Protein AF-A0A959JAI6-F1 (afdb_monomer)

Radius of gyration: 22.44 Å; Cα contacts (8 Å, |Δi|>4): 44; chains: 1; bounding box: 47×29×61 Å

Nearest PDB structures (foldseek):
  7pnw-assembly1_B  TM=4.098E-01  e=3.173E+00  Mus musculus
  5aj3-assembly1_B  TM=3.651E-01  e=5.186E+00  Sus scrofa
  8any-assembly1_AB  TM=3.671E-01  e=4.507E+00  Homo sapiens
  7qi5-assembly1_AB  TM=3.679E-01  e=5.562E+00  Homo sapiens
  6z1p-assembly1_Aq  TM=3.031E-01  e=5.562E+00  Tetrahymena thermophila SB210

Sequence (85 aa):
KLLVIPMKGQYEQGINAMSLKQMGIPVVSKLDPDNLPVIKDWAQKDQRLSVNYPDQSNLIIHRILEYHYSQQMASRLAHLEELAS

Foldseek 3Di:
DDEEAADPPDPVSVVVLVVVVVLVHHYDPDPDPVCVVVVVVVVPDPDDRDDDDDDCPVVVVVVVVVVVVVVVVVVVVVVVVVVVD

Secondary structure (DSSP, 8-state):
---B-PPTT-HHHHHHHHHHHHTT--B-SSSSGGGHHHHHHHHHS-----------HHHHHHHHHHHHHHHHHHHHHHHHHHHT-

Structure (mmCIF, N/CA/C/O backbone):
data_AF-A0A959JAI6-F1
#
_entry.id   AF-A0A959JAI6-F1
#
loop_
_atom_site.group_PDB
_atom_site.id
_atom_site.type_symbol
_atom_site.label_atom_id
_atom_site.label_alt_id
_atom_site.label_comp_id
_atom_site.label_asym_id
_atom_site.label_entity_id
_atom_site.label_seq_id
_atom_site.pdbx_PDB_ins_code
_atom_site.Cartn_x
_atom_site.Cartn_y
_atom_site.Cartn_z
_atom_site.occupancy
_atom_site.B_iso_or_equiv
_atom_site.auth_seq_id
_atom_site.auth_comp_id
_atom_site.auth_asym_id
_atom_site.auth_atom_id
_atom_site.pdbx_PDB_model_num
ATOM 1 N N . LYS A 1 1 ? -11.704 -9.005 5.610 1.00 85.94 1 LYS A N 1
ATOM 2 C CA . LYS A 1 1 ? -11.497 -7.587 5.991 1.00 85.94 1 LYS A CA 1
ATOM 3 C C . LYS A 1 1 ? -9.999 -7.328 6.093 1.00 85.94 1 LYS A C 1
ATOM 5 O O . LYS A 1 1 ? -9.290 -8.244 6.489 1.00 85.94 1 LYS A O 1
ATOM 10 N N . LEU A 1 2 ? -9.528 -6.134 5.740 1.00 91.31 2 LEU A N 1
ATOM 11 C CA . LEU A 1 2 ? -8.112 -5.752 5.817 1.00 91.31 2 LEU A CA 1
ATOM 12 C C . LEU A 1 2 ? -8.001 -4.381 6.490 1.00 91.31 2 LEU A C 1
ATOM 14 O O . LEU A 1 2 ? -8.828 -3.517 6.215 1.00 91.31 2 LEU A O 1
ATOM 18 N N . LEU A 1 3 ? -7.036 -4.220 7.390 1.00 93.81 3 LEU A N 1
ATOM 19 C CA . LEU A 1 3 ? -6.630 -2.958 8.010 1.00 93.81 3 LEU A CA 1
ATOM 20 C C . LEU A 1 3 ? -5.103 -2.951 8.032 1.00 93.81 3 LEU A C 1
ATOM 22 O O . LEU A 1 3 ? -4.493 -3.992 8.272 1.00 93.81 3 LEU A O 1
ATOM 26 N N . VAL A 1 4 ? -4.491 -1.805 7.748 1.00 95.69 4 VAL A N 1
ATOM 27 C CA . VAL A 1 4 ? -3.039 -1.704 7.542 1.00 95.69 4 VAL A CA 1
ATOM 28 C C . VAL A 1 4 ? -2.408 -0.800 8.592 1.00 95.69 4 VAL A C 1
ATOM 30 O O . VAL A 1 4 ? -2.934 0.270 8.900 1.00 95.69 4 VAL A O 1
ATOM 33 N N . ILE A 1 5 ? -1.248 -1.217 9.099 1.00 96.19 5 ILE A N 1
ATOM 34 C CA . ILE A 1 5 ? -0.376 -0.415 9.963 1.00 96.19 5 ILE A CA 1
ATOM 35 C C . ILE A 1 5 ? 1.037 -0.479 9.373 1.00 96.19 5 ILE A C 1
ATOM 37 O O . ILE A 1 5 ? 1.667 -1.534 9.462 1.00 96.19 5 ILE A O 1
ATOM 41 N N . PRO A 1 6 ? 1.537 0.586 8.721 1.00 95.56 6 PRO A N 1
ATOM 42 C CA . PRO A 1 6 ? 2.861 0.567 8.109 1.00 95.56 6 PRO A CA 1
ATOM 43 C C . PRO A 1 6 ? 3.965 0.615 9.172 1.00 95.56 6 PRO A C 1
ATOM 45 O O . PRO A 1 6 ? 3.869 1.350 10.159 1.00 95.56 6 PRO A O 1
ATOM 4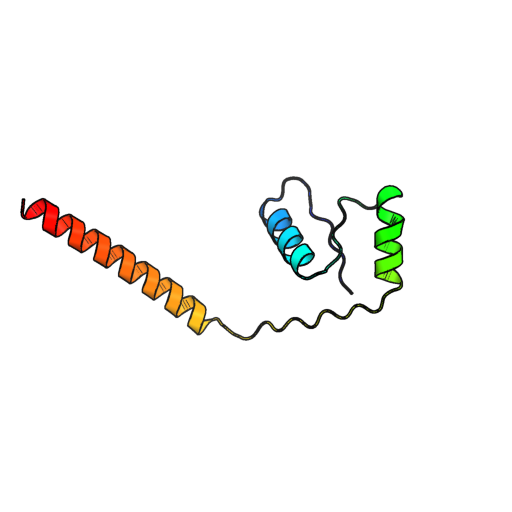8 N N . MET A 1 7 ? 5.052 -0.125 8.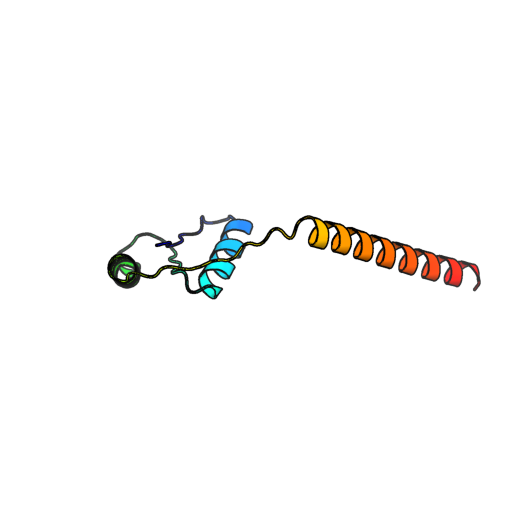954 1.00 94.56 7 MET A N 1
ATOM 49 C CA . MET A 1 7 ? 6.238 -0.039 9.806 1.00 94.56 7 MET A CA 1
ATOM 50 C C . MET A 1 7 ? 6.984 1.279 9.563 1.00 94.56 7 MET A C 1
ATOM 52 O O . MET A 1 7 ? 7.162 1.725 8.428 1.00 94.56 7 MET A O 1
ATOM 56 N N . LYS A 1 8 ? 7.471 1.902 10.641 1.00 91.88 8 LYS A N 1
ATOM 57 C CA . LYS A 1 8 ? 8.287 3.120 10.541 1.00 91.88 8 LYS A CA 1
ATOM 58 C C . LYS A 1 8 ? 9.605 2.833 9.819 1.00 91.88 8 LYS A C 1
ATOM 60 O O . LYS A 1 8 ? 10.237 1.810 10.062 1.00 91.88 8 LYS A O 1
ATOM 65 N N . GLY A 1 9 ? 10.027 3.765 8.966 1.00 93.50 9 GLY A N 1
ATOM 66 C CA . GLY A 1 9 ? 11.299 3.681 8.239 1.00 93.50 9 GLY A CA 1
ATOM 67 C C . GLY A 1 9 ? 11.296 2.738 7.032 1.00 93.50 9 GLY A C 1
ATOM 68 O O . GLY A 1 9 ? 12.338 2.565 6.414 1.00 93.50 9 GLY A O 1
ATOM 69 N N . GLN A 1 10 ? 10.151 2.149 6.673 1.00 96.19 10 GLN A N 1
ATOM 70 C CA . GLN A 1 10 ? 10.028 1.249 5.525 1.00 96.19 10 GLN A CA 1
ATOM 71 C C . GLN A 1 10 ? 9.336 1.963 4.361 1.00 96.19 10 GLN A C 1
ATOM 73 O O . GLN A 1 10 ? 8.112 2.100 4.347 1.00 96.19 10 GLN A O 1
ATOM 78 N N . TYR A 1 11 ? 10.125 2.418 3.385 1.00 95.56 11 TYR A N 1
ATOM 79 C CA . TYR A 1 11 ? 9.629 3.186 2.237 1.00 95.56 11 TYR A CA 1
ATOM 80 C C . TYR A 1 11 ? 8.567 2.419 1.435 1.00 95.56 11 TYR A C 1
ATOM 82 O O . TYR A 1 11 ? 7.446 2.904 1.279 1.00 95.56 11 TYR A O 1
ATOM 90 N N . GLU A 1 12 ? 8.873 1.181 1.037 1.00 96.81 12 GLU A N 1
ATOM 91 C CA . GLU A 1 12 ? 7.957 0.322 0.270 1.00 96.81 12 GLU A CA 1
ATOM 92 C C . GLU A 1 12 ? 6.649 0.034 1.015 1.00 96.81 12 GLU A C 1
ATOM 94 O O . GLU A 1 12 ? 5.565 0.048 0.433 1.00 96.81 12 GLU A O 1
ATOM 99 N N . GLN A 1 13 ? 6.707 -0.166 2.336 1.00 95.81 13 GLN A N 1
ATOM 100 C CA . GLN A 1 13 ? 5.483 -0.340 3.120 1.00 95.81 13 GLN A CA 1
ATOM 101 C C . GLN A 1 13 ? 4.641 0.934 3.170 1.00 95.81 13 GLN A C 1
ATOM 103 O O . GLN A 1 13 ? 3.414 0.846 3.171 1.00 95.81 13 GLN A O 1
ATOM 108 N N . GLY A 1 14 ? 5.280 2.107 3.188 1.00 96.31 14 GLY A N 1
ATOM 109 C CA . GLY A 1 14 ? 4.595 3.392 3.076 1.00 96.31 14 GLY A CA 1
ATOM 110 C C . GLY A 1 14 ? 3.851 3.531 1.747 1.00 96.31 14 GLY A C 1
ATOM 111 O O . GLY A 1 14 ? 2.678 3.908 1.745 1.00 96.31 14 GLY A O 1
ATOM 112 N N . ILE A 1 15 ? 4.494 3.153 0.637 1.00 96.62 15 ILE A N 1
ATOM 113 C CA . ILE A 1 15 ? 3.872 3.140 -0.697 1.00 96.62 15 ILE A CA 1
ATOM 114 C C . ILE A 1 15 ? 2.681 2.181 -0.723 1.00 96.62 15 ILE A C 1
ATOM 116 O O . ILE A 1 15 ? 1.575 2.576 -1.098 1.00 96.62 15 ILE A O 1
ATOM 120 N N . ASN A 1 16 ? 2.878 0.942 -0.270 1.00 95.62 16 ASN A N 1
ATOM 121 C CA . ASN A 1 16 ? 1.814 -0.058 -0.236 1.00 95.62 16 ASN A CA 1
ATOM 122 C C . ASN A 1 16 ? 0.629 0.418 0.607 1.00 95.62 16 ASN A C 1
ATOM 124 O O . ASN A 1 16 ? -0.515 0.338 0.168 1.00 95.62 16 ASN A O 1
ATOM 128 N N . ALA A 1 17 ? 0.883 0.976 1.792 1.00 96.44 17 ALA A N 1
ATOM 129 C CA . ALA A 1 17 ? -0.166 1.511 2.648 1.00 96.44 17 ALA A CA 1
ATOM 130 C C . ALA A 1 17 ? -0.928 2.667 1.978 1.00 96.44 17 ALA A C 1
ATOM 132 O O . ALA A 1 17 ? -2.154 2.714 2.058 1.00 96.44 17 ALA A O 1
ATOM 133 N N . MET A 1 18 ? -0.240 3.572 1.278 1.00 95.88 18 MET A N 1
ATOM 134 C CA . MET A 1 18 ? -0.892 4.656 0.538 1.00 95.88 18 MET A CA 1
ATOM 135 C C . MET A 1 18 ? -1.785 4.124 -0.592 1.00 95.88 18 MET A C 1
ATOM 137 O O . MET A 1 18 ? -2.923 4.576 -0.721 1.00 95.88 18 MET A O 1
ATOM 141 N N . SER A 1 19 ? -1.311 3.1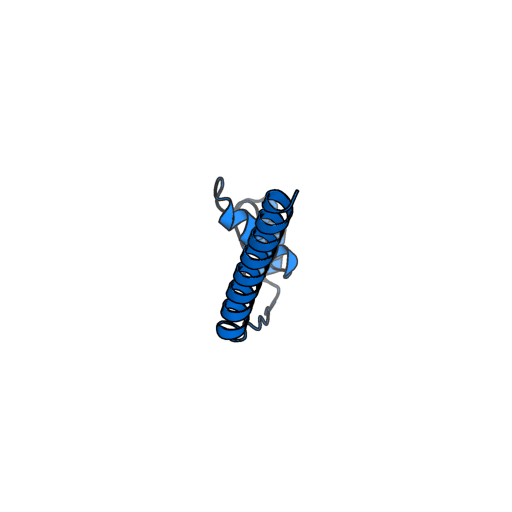37 -1.354 1.00 94.62 19 SER A N 1
ATOM 142 C CA . SER A 1 19 ? -2.094 2.483 -2.410 1.00 94.62 19 SER A CA 1
ATOM 143 C C . SER A 1 19 ? -3.341 1.792 -1.841 1.00 94.62 19 SER A C 1
ATOM 145 O O . SER A 1 19 ? -4.463 2.034 -2.287 1.00 94.62 19 SER A O 1
ATOM 147 N N . LEU A 1 20 ? -3.190 1.030 -0.753 1.00 9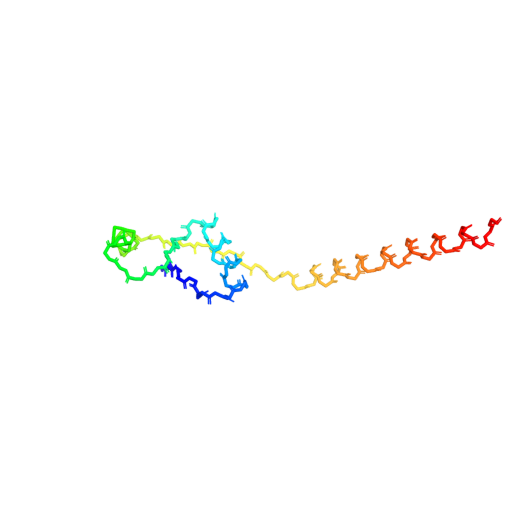3.50 20 LEU A N 1
ATOM 148 C CA . LEU A 1 20 ? -4.313 0.373 -0.075 1.00 93.50 20 LEU A CA 1
ATOM 149 C C . LEU A 1 20 ? -5.316 1.398 0.486 1.00 93.50 20 LEU A C 1
ATOM 151 O O . LEU A 1 20 ? -6.527 1.201 0.372 1.00 93.50 20 LEU A O 1
ATOM 155 N N . LYS A 1 21 ? -4.839 2.535 1.011 1.00 94.25 21 LYS A N 1
ATOM 156 C CA . LYS A 1 21 ? -5.702 3.647 1.438 1.00 94.25 21 LYS A CA 1
ATOM 157 C C . LYS A 1 21 ? -6.538 4.201 0.282 1.00 94.25 21 LYS A C 1
ATOM 159 O O . LYS A 1 21 ? -7.724 4.461 0.469 1.00 94.25 21 LYS A O 1
ATOM 164 N N . GLN A 1 22 ? -5.951 4.349 -0.909 1.00 93.56 22 GLN A N 1
ATOM 165 C CA . GLN A 1 22 ? -6.673 4.769 -2.119 1.00 93.56 22 GLN A CA 1
ATOM 166 C C . GLN A 1 22 ? -7.721 3.735 -2.563 1.00 93.56 22 GLN A C 1
ATOM 168 O O . GLN A 1 22 ? -8.763 4.113 -3.088 1.00 93.56 22 GLN A O 1
ATOM 173 N N . MET A 1 23 ? -7.497 2.448 -2.280 1.00 90.69 23 MET A N 1
ATOM 174 C CA . MET A 1 23 ? -8.463 1.359 -2.504 1.00 90.69 23 MET A CA 1
ATOM 175 C C . MET A 1 23 ? -9.573 1.290 -1.434 1.00 90.69 23 MET A C 1
ATOM 177 O O . MET A 1 23 ? -10.381 0.361 -1.439 1.00 90.69 23 MET A O 1
ATOM 181 N N . GLY A 1 24 ? -9.624 2.248 -0.501 1.00 90.50 24 GLY A N 1
ATOM 182 C CA . GLY A 1 24 ? -10.636 2.312 0.556 1.00 90.50 24 GLY A CA 1
ATOM 183 C C . GLY A 1 24 ? -10.365 1.389 1.746 1.00 90.50 24 GLY A C 1
ATOM 184 O O . GLY A 1 24 ? -11.274 1.136 2.539 1.00 90.50 24 GLY A O 1
ATOM 185 N N . ILE A 1 25 ? -9.141 0.871 1.879 1.00 92.38 25 ILE A N 1
ATOM 186 C CA . ILE A 1 25 ? -8.721 0.085 3.042 1.00 92.38 25 ILE A CA 1
ATOM 187 C C . ILE A 1 25 ? -8.298 1.047 4.163 1.00 92.38 25 ILE A C 1
ATOM 189 O O . ILE A 1 25 ? -7.511 1.965 3.915 1.00 92.38 25 ILE A O 1
ATOM 193 N N . PRO A 1 26 ? -8.768 0.857 5.408 1.00 94.31 26 PRO A N 1
ATOM 194 C CA . PRO A 1 26 ? -8.343 1.687 6.526 1.00 94.31 26 PRO A CA 1
ATOM 195 C C . PRO A 1 26 ? -6.859 1.472 6.845 1.00 94.31 26 PRO A C 1
ATOM 197 O O . PRO A 1 26 ? -6.392 0.342 7.009 1.00 94.31 26 PRO A O 1
ATOM 200 N N . VAL A 1 27 ? -6.133 2.582 6.977 1.00 96.44 27 VAL A N 1
ATOM 201 C CA . VAL A 1 27 ? -4.719 2.619 7.362 1.00 96.44 27 VAL A CA 1
ATOM 202 C C . VAL A 1 27 ? -4.578 3.479 8.608 1.00 96.44 27 VAL A C 1
ATOM 204 O O . VAL A 1 27 ? -4.966 4.648 8.589 1.00 96.44 27 VAL A O 1
ATOM 207 N N . VAL A 1 28 ? -4.011 2.914 9.672 1.00 96.94 28 VAL A N 1
ATOM 208 C CA . VAL A 1 28 ? -3.760 3.610 10.943 1.00 96.94 28 VAL A CA 1
ATOM 209 C C . VAL A 1 28 ? -2.269 3.611 11.255 1.00 96.94 28 VAL A C 1
ATOM 211 O O . VAL A 1 28 ? -1.522 2.750 10.801 1.00 96.94 28 VAL A O 1
ATOM 214 N N . SER A 1 29 ? -1.808 4.601 12.013 1.00 93.62 29 SER A N 1
ATOM 215 C CA . SER A 1 29 ? -0.377 4.779 12.293 1.00 93.62 29 SER A CA 1
ATOM 216 C C . SER A 1 2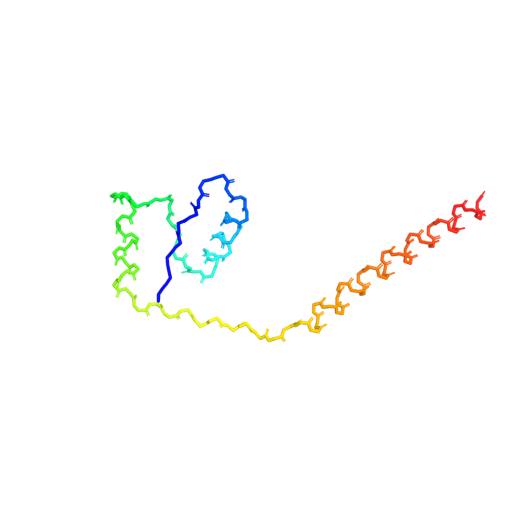9 ? 0.149 3.867 13.406 1.00 93.62 29 SER A C 1
ATOM 218 O O . SER A 1 29 ? 1.351 3.607 13.465 1.00 93.62 29 SER A O 1
ATOM 220 N N . LYS A 1 30 ? -0.730 3.411 14.306 1.00 94.75 30 LYS A N 1
ATOM 221 C CA . LYS A 1 30 ? -0.437 2.541 15.455 1.00 94.75 30 LYS A CA 1
ATOM 222 C C . LYS A 1 30 ? -1.741 2.003 16.056 1.00 94.75 30 LYS A C 1
ATOM 224 O O . LYS A 1 30 ? -2.827 2.463 15.718 1.00 94.75 30 LYS A O 1
ATOM 229 N N . LEU A 1 31 ? -1.620 1.028 16.954 1.00 94.25 31 LEU A N 1
ATOM 230 C CA . LEU A 1 31 ? -2.722 0.557 17.793 1.00 94.25 31 LEU A CA 1
ATOM 231 C C . LEU A 1 31 ? -2.763 1.386 19.077 1.00 94.25 31 LEU A C 1
ATOM 233 O O . LEU A 1 31 ? -1.933 1.196 19.964 1.00 94.25 31 LEU A O 1
ATOM 237 N N . ASP A 1 32 ? -3.699 2.324 19.162 1.00 95.62 32 ASP A N 1
ATOM 238 C CA . ASP A 1 32 ? -3.861 3.214 20.309 1.00 95.62 32 ASP A CA 1
ATOM 239 C C . ASP A 1 32 ? -5.318 3.704 20.453 1.00 95.62 32 ASP A C 1
ATOM 241 O O . ASP A 1 32 ? -6.152 3.442 19.576 1.00 95.62 32 ASP A O 1
ATOM 245 N N . PRO A 1 33 ? -5.654 4.396 21.560 1.00 97.06 33 PRO A N 1
ATOM 246 C CA . PRO A 1 33 ? -6.997 4.926 21.769 1.00 97.06 33 PRO A CA 1
ATOM 247 C C . PRO A 1 33 ? -7.461 5.916 20.697 1.00 97.06 33 PRO A C 1
ATOM 249 O O . PRO A 1 33 ? -8.646 5.925 20.369 1.00 97.06 33 PRO A O 1
ATOM 252 N N . ASP A 1 34 ? -6.545 6.689 20.112 1.00 97.00 34 ASP A N 1
ATOM 253 C CA . ASP A 1 34 ? -6.862 7.670 19.069 1.00 97.00 34 ASP A CA 1
ATOM 254 C C . ASP A 1 34 ? -7.404 6.986 17.801 1.00 97.00 34 ASP A C 1
ATOM 256 O O . ASP A 1 34 ? -8.318 7.493 17.151 1.00 97.00 34 ASP A O 1
ATOM 260 N N . ASN A 1 35 ? -6.892 5.794 17.473 1.00 96.88 35 ASN A N 1
ATOM 261 C CA . ASN A 1 35 ? -7.329 5.004 16.321 1.00 96.88 35 ASN A CA 1
ATOM 262 C C . ASN A 1 35 ? -8.479 4.023 16.630 1.00 96.88 35 ASN A C 1
ATOM 264 O O . ASN A 1 35 ? -9.012 3.400 15.705 1.00 96.88 35 ASN A O 1
ATOM 268 N N . LEU A 1 36 ? -8.915 3.888 17.894 1.00 96.25 36 LEU A N 1
ATOM 269 C CA . LEU A 1 36 ? -10.015 2.986 18.276 1.00 96.25 36 LEU A CA 1
ATOM 270 C C . LEU A 1 36 ? -11.304 3.180 17.460 1.00 96.25 36 LEU A C 1
ATOM 272 O O . LEU A 1 36 ? -11.912 2.163 17.120 1.00 96.25 36 LEU A O 1
ATOM 276 N N . PRO A 1 37 ? -11.753 4.409 17.129 1.00 96.19 37 PRO A N 1
ATOM 277 C CA . PRO A 1 37 ? -12.959 4.594 16.324 1.00 96.19 37 PRO A CA 1
ATOM 278 C C . PRO A 1 37 ? -12.861 3.920 14.950 1.00 96.19 37 PRO A C 1
ATOM 280 O O . PRO A 1 37 ? -13.783 3.216 14.547 1.00 96.19 37 PRO A O 1
ATOM 283 N N . VAL A 1 38 ? -11.716 4.058 14.271 1.00 95.38 38 VAL A N 1
ATOM 284 C CA . VAL A 1 38 ? -11.463 3.454 12.951 1.00 95.38 38 VAL A CA 1
ATOM 285 C C . VAL A 1 38 ? -11.408 1.930 13.051 1.00 95.38 38 VAL A C 1
ATOM 287 O O . VAL A 1 38 ? -11.990 1.230 12.226 1.00 95.38 38 VAL A O 1
ATOM 290 N N . ILE A 1 39 ? -10.746 1.404 14.086 1.00 95.38 39 ILE A N 1
ATOM 291 C CA . ILE A 1 39 ? -10.627 -0.044 14.308 1.00 95.38 39 ILE A CA 1
ATOM 292 C C . ILE A 1 39 ? -11.998 -0.661 14.620 1.00 95.38 39 ILE A C 1
ATOM 294 O O . ILE A 1 39 ? -12.325 -1.723 14.089 1.00 95.38 39 ILE A O 1
ATOM 298 N N . LYS A 1 40 ? -12.821 -0.000 15.447 1.00 95.25 40 LYS A N 1
ATOM 299 C CA . LYS A 1 40 ? -14.189 -0.450 15.750 1.00 95.25 40 LYS A CA 1
ATOM 300 C C . LYS A 1 40 ? -15.064 -0.458 14.502 1.00 95.25 40 LYS A C 1
ATOM 302 O O . LYS A 1 40 ? -15.733 -1.456 14.248 1.00 95.25 40 LYS A O 1
ATOM 307 N N . ASP A 1 41 ? -15.024 0.616 13.719 1.00 94.19 41 ASP A N 1
ATOM 308 C CA . ASP A 1 41 ? -15.780 0.733 12.472 1.00 94.19 41 ASP A CA 1
ATOM 309 C C . ASP A 1 41 ? -15.397 -0.374 11.475 1.00 94.19 41 ASP A C 1
ATOM 311 O O . ASP A 1 41 ? -16.260 -1.085 10.959 1.00 94.19 41 ASP A O 1
ATOM 315 N N . TRP A 1 42 ? -14.094 -0.605 11.294 1.00 94.00 42 TRP A N 1
ATOM 316 C CA . TRP A 1 42 ? -13.565 -1.704 10.486 1.00 94.00 42 TRP A CA 1
ATOM 317 C C . TRP A 1 42 ? -14.016 -3.085 10.987 1.00 94.00 42 TRP A C 1
ATOM 319 O O . TRP A 1 42 ? -14.410 -3.944 10.195 1.00 94.00 42 TRP A O 1
ATOM 329 N N . ALA A 1 43 ? -13.988 -3.310 12.303 1.00 93.25 43 ALA A N 1
ATOM 330 C CA . ALA A 1 43 ? -14.398 -4.578 12.897 1.00 93.25 43 ALA A CA 1
ATOM 331 C C . ALA A 1 43 ? -15.899 -4.847 12.694 1.00 93.25 43 ALA A C 1
ATOM 333 O O . ALA A 1 43 ? -16.282 -5.988 12.426 1.00 93.25 43 ALA A O 1
ATOM 334 N N . GLN A 1 44 ? -16.737 -3.808 12.763 1.00 94.06 44 GLN A N 1
ATOM 335 C CA . GLN A 1 44 ? -18.194 -3.908 12.642 1.00 94.06 44 GLN A CA 1
ATOM 336 C C . GLN A 1 44 ? -18.671 -4.008 11.187 1.00 94.06 44 GLN A C 1
ATOM 338 O O . GLN A 1 44 ? -19.530 -4.834 10.883 1.00 94.06 44 GLN A O 1
ATOM 343 N N . LYS A 1 45 ? -18.097 -3.235 10.260 1.00 88.94 45 LYS A N 1
ATOM 344 C CA . LYS A 1 45 ? -18.520 -3.228 8.849 1.00 88.94 45 LYS A CA 1
ATOM 345 C C . LYS A 1 45 ? -18.070 -4.484 8.114 1.00 88.94 45 LYS A C 1
ATOM 347 O O . LYS A 1 45 ? -16.891 -4.831 8.156 1.00 88.94 45 LYS A O 1
ATOM 352 N N . ASP A 1 46 ? -18.966 -5.161 7.394 1.00 81.44 46 ASP A N 1
ATOM 353 C CA . ASP A 1 46 ? -18.578 -6.247 6.479 1.00 81.44 46 ASP A CA 1
ATOM 354 C C . ASP A 1 46 ? -18.098 -5.690 5.132 1.00 81.44 46 ASP A C 1
ATOM 356 O O . ASP A 1 46 ? -18.757 -5.806 4.103 1.00 81.44 46 ASP A O 1
ATOM 360 N N . GLN A 1 47 ? -16.945 -5.016 5.144 1.00 77.19 47 GLN A N 1
ATOM 361 C CA . GLN A 1 47 ? -16.319 -4.543 3.914 1.00 77.19 47 GLN A CA 1
ATOM 362 C C . GLN A 1 47 ? -15.560 -5.698 3.246 1.00 77.19 47 GLN A C 1
ATOM 364 O O . GLN A 1 47 ? -14.498 -6.133 3.711 1.00 77.19 47 GLN A O 1
ATOM 369 N N . ARG A 1 48 ? -16.103 -6.180 2.124 1.00 77.69 48 ARG A N 1
ATOM 370 C CA . ARG A 1 48 ? -15.428 -7.111 1.215 1.00 77.69 48 ARG A CA 1
ATOM 371 C C . ARG A 1 48 ? -14.851 -6.330 0.045 1.00 77.69 48 ARG A C 1
ATOM 373 O O . ARG A 1 48 ? -15.583 -5.876 -0.828 1.00 77.69 48 ARG A O 1
ATOM 380 N N . LEU A 1 49 ? -13.534 -6.171 0.039 1.00 81.38 49 LEU A N 1
ATOM 381 C CA . LEU A 1 49 ? -12.840 -5.621 -1.113 1.00 81.38 49 LEU A CA 1
ATOM 382 C C . LEU A 1 49 ? -12.672 -6.732 -2.154 1.00 81.38 49 LEU A C 1
ATOM 384 O O . LEU A 1 49 ? -11.903 -7.668 -1.943 1.00 81.38 49 LEU A O 1
ATOM 388 N N . SER A 1 50 ? -13.412 -6.638 -3.256 1.00 82.62 50 SER A N 1
ATOM 389 C CA . SER A 1 50 ? -13.202 -7.502 -4.416 1.00 82.62 50 SER A CA 1
ATOM 390 C C . SER A 1 50 ? -12.070 -6.918 -5.247 1.00 82.62 50 SER A C 1
ATOM 392 O O . SER A 1 50 ? -12.276 -5.943 -5.968 1.00 82.62 50 SER A O 1
ATOM 394 N N . VAL A 1 51 ? -10.873 -7.491 -5.130 1.00 83.69 51 VAL A N 1
ATOM 395 C CA . VAL A 1 51 ? -9.736 -7.094 -5.962 1.00 83.69 51 VAL A CA 1
ATOM 396 C C . VAL A 1 51 ? -9.556 -8.108 -7.078 1.00 83.69 51 VAL A C 1
ATOM 398 O O . VAL A 1 51 ? -9.414 -9.301 -6.819 1.00 83.69 51 VAL A O 1
ATOM 401 N N . ASN A 1 52 ? -9.565 -7.628 -8.317 1.00 87.88 52 ASN A N 1
ATOM 402 C CA . ASN A 1 52 ? -9.237 -8.435 -9.480 1.00 87.88 52 ASN A CA 1
ATOM 403 C C . ASN A 1 52 ? -7.770 -8.190 -9.846 1.00 87.88 52 ASN A C 1
ATOM 405 O O . ASN A 1 52 ? -7.438 -7.118 -10.348 1.00 87.88 52 ASN A O 1
ATOM 409 N N . TYR A 1 53 ? -6.914 -9.176 -9.587 1.00 88.38 53 TYR A N 1
ATOM 410 C CA . TYR A 1 53 ? -5.522 -9.202 -10.037 1.00 88.38 53 TYR A CA 1
ATOM 411 C C . TYR A 1 53 ? -5.402 -10.197 -11.200 1.00 88.38 53 TYR A C 1
ATOM 413 O O . TYR A 1 53 ? -4.987 -11.336 -10.977 1.00 88.38 53 TYR A O 1
ATOM 421 N N . PRO A 1 54 ? -5.836 -9.827 -12.421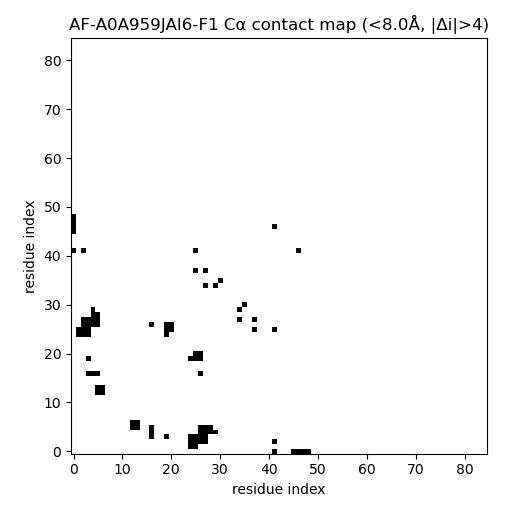 1.00 93.94 54 PRO A N 1
ATOM 422 C CA . PRO A 1 54 ? -5.710 -10.711 -13.571 1.00 93.94 54 PRO A CA 1
ATOM 423 C C . PRO A 1 54 ? -4.232 -10.973 -13.868 1.00 93.94 54 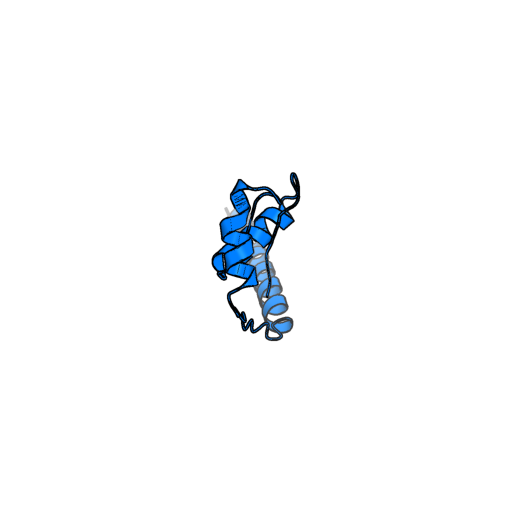PRO A C 1
ATOM 425 O O . PRO A 1 54 ? -3.379 -10.133 -13.576 1.00 93.94 54 PRO A O 1
ATOM 428 N N . ASP A 1 55 ? -3.930 -12.114 -14.488 1.00 95.94 55 ASP A N 1
ATOM 429 C CA . ASP A 1 55 ? -2.573 -12.361 -14.968 1.00 95.94 55 ASP A CA 1
ATOM 430 C C . ASP A 1 55 ? -2.225 -11.346 -16.064 1.00 95.94 55 ASP A C 1
ATOM 432 O O . ASP A 1 55 ? -2.849 -11.291 -17.125 1.00 95.94 55 ASP A O 1
ATOM 436 N N . GLN A 1 56 ? -1.234 -10.510 -15.773 1.00 96.00 56 GLN A N 1
ATOM 437 C CA . GLN A 1 56 ? -0.717 -9.489 -16.677 1.00 96.00 56 GLN A CA 1
ATOM 438 C C . GLN A 1 56 ? 0.762 -9.711 -16.994 1.00 96.00 56 GLN A C 1
ATOM 440 O O . GLN A 1 56 ? 1.398 -8.824 -17.560 1.00 96.00 56 GLN A O 1
ATOM 445 N N . SER A 1 57 ? 1.314 -10.884 -16.671 1.00 96.50 57 SER A N 1
ATOM 446 C CA . SER A 1 57 ? 2.750 -11.171 -16.769 1.00 96.50 57 SER A CA 1
ATOM 447 C C . SER A 1 57 ? 3.293 -10.882 -18.170 1.00 96.50 57 SER A C 1
ATOM 449 O O . SER A 1 57 ? 4.220 -10.090 -18.324 1.00 96.50 57 SER A O 1
ATOM 451 N N . ASN A 1 58 ? 2.649 -11.428 -19.208 1.00 97.00 58 ASN A N 1
ATOM 452 C CA . ASN A 1 58 ? 3.059 -11.211 -20.600 1.00 97.00 58 ASN A CA 1
ATOM 453 C C . ASN A 1 58 ? 2.970 -9.737 -21.011 1.00 97.00 58 ASN A C 1
ATOM 455 O O . ASN A 1 58 ? 3.902 -9.209 -21.609 1.00 97.00 58 ASN A O 1
ATOM 459 N N . LEU A 1 59 ? 1.878 -9.051 -20.659 1.00 97.31 59 LEU A N 1
ATOM 460 C CA . LEU A 1 59 ? 1.7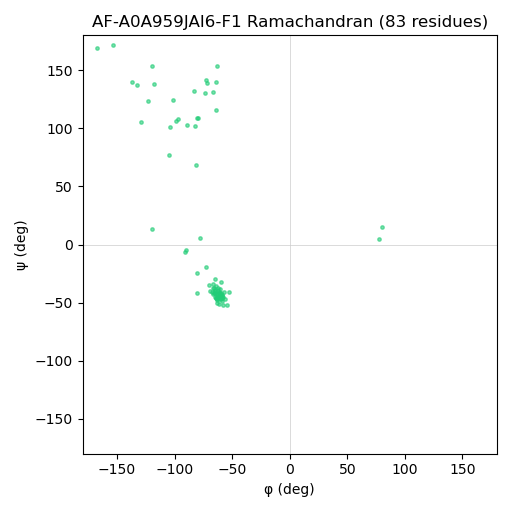02 -7.632 -20.977 1.00 97.31 59 LEU A CA 1
ATOM 461 C C . LEU A 1 59 ? 2.803 -6.778 -20.337 1.00 97.31 59 LEU A C 1
ATOM 463 O O . LEU A 1 59 ? 3.354 -5.891 -20.985 1.00 97.31 59 LEU A O 1
ATOM 467 N N . ILE A 1 60 ? 3.120 -7.042 -19.069 1.00 96.94 60 ILE A N 1
ATOM 468 C CA . ILE A 1 60 ? 4.157 -6.321 -18.331 1.00 96.94 60 ILE A CA 1
ATOM 469 C C . ILE A 1 60 ? 5.527 -6.571 -18.970 1.00 96.94 60 ILE A C 1
ATOM 471 O O . ILE A 1 60 ? 6.250 -5.610 -19.229 1.00 96.94 60 ILE A O 1
ATOM 475 N N . ILE A 1 61 ? 5.858 -7.827 -19.291 1.00 97.69 61 ILE A N 1
ATOM 476 C CA . ILE A 1 61 ? 7.118 -8.179 -19.963 1.00 97.69 61 ILE A CA 1
ATOM 477 C C . ILE A 1 61 ? 7.232 -7.454 -21.309 1.00 97.69 61 ILE A C 1
ATOM 479 O O . ILE A 1 61 ? 8.245 -6.804 -21.563 1.00 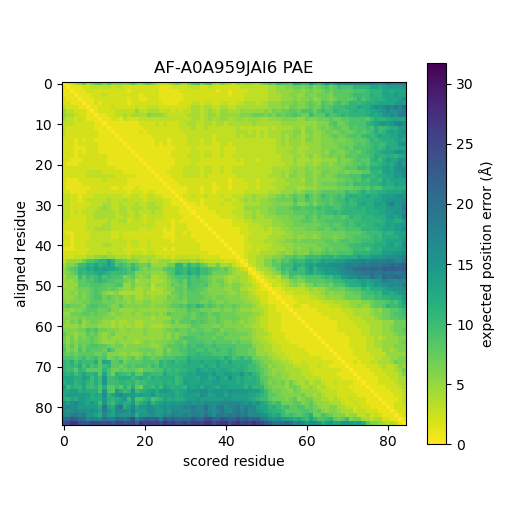97.69 61 ILE A O 1
ATOM 483 N N . HIS A 1 62 ? 6.188 -7.502 -22.142 1.00 97.75 62 HIS A N 1
ATOM 484 C CA . HIS A 1 62 ? 6.177 -6.812 -23.432 1.00 97.75 62 HIS A CA 1
ATOM 485 C C . HIS A 1 62 ? 6.405 -5.306 -23.278 1.00 97.75 62 HIS A C 1
ATOM 487 O O . HIS A 1 62 ? 7.267 -4.758 -23.958 1.00 97.75 62 HIS A O 1
ATOM 493 N N . ARG A 1 63 ? 5.729 -4.650 -22.327 1.00 97.62 63 ARG A N 1
ATOM 494 C CA . ARG A 1 63 ? 5.905 -3.211 -22.068 1.00 97.62 63 ARG A CA 1
ATOM 495 C C . ARG A 1 63 ? 7.323 -2.850 -21.641 1.00 97.62 63 ARG A C 1
ATOM 497 O O . ARG A 1 63 ? 7.851 -1.831 -22.080 1.00 97.62 63 ARG A O 1
ATOM 504 N N . ILE A 1 64 ? 7.937 -3.662 -20.780 1.00 97.56 64 ILE A N 1
ATOM 505 C CA . ILE A 1 64 ? 9.316 -3.432 -20.330 1.00 97.56 64 ILE A CA 1
ATOM 506 C C . ILE A 1 64 ? 10.276 -3.520 -21.520 1.00 97.56 64 ILE A C 1
ATOM 508 O O . ILE A 1 64 ? 11.127 -2.642 -21.684 1.00 97.56 64 ILE A O 1
ATOM 512 N N . LEU A 1 65 ? 10.114 -4.546 -22.363 1.00 97.38 65 LEU A N 1
ATOM 513 C CA . LEU A 1 65 ? 10.935 -4.741 -23.557 1.00 97.38 65 LEU A CA 1
ATOM 514 C C . LEU A 1 65 ? 10.752 -3.598 -24.560 1.00 97.38 65 LEU A C 1
ATOM 516 O O . LEU A 1 65 ? 11.741 -3.010 -24.986 1.00 97.38 65 LEU A O 1
ATOM 520 N N . GLU A 1 66 ? 9.511 -3.242 -24.897 1.00 97.19 66 GLU A N 1
ATOM 521 C CA . GLU A 1 66 ? 9.196 -2.131 -25.804 1.00 97.19 66 GLU A CA 1
ATOM 522 C C . GLU A 1 66 ? 9.815 -0.817 -25.325 1.00 97.19 66 GLU A C 1
ATOM 524 O O . GLU A 1 66 ? 10.477 -0.133 -26.105 1.00 97.19 66 GLU A O 1
ATOM 529 N N . TYR A 1 67 ? 9.675 -0.503 -24.032 1.00 96.81 67 TYR A N 1
ATOM 530 C CA . TYR A 1 67 ? 10.279 0.687 -23.438 1.00 96.81 67 TYR A CA 1
ATOM 531 C C . TYR A 1 67 ? 11.809 0.672 -23.559 1.00 96.81 67 TYR A C 1
ATOM 533 O O . TYR A 1 67 ? 12.417 1.676 -23.922 1.00 96.81 67 TYR A O 1
ATOM 541 N N . HIS A 1 68 ? 12.465 -0.461 -23.291 1.00 96.44 68 HIS A N 1
ATOM 542 C CA . HIS A 1 68 ? 13.923 -0.549 -23.419 1.00 96.44 68 HIS A CA 1
ATOM 543 C C . HIS A 1 68 ? 14.393 -0.432 -24.873 1.00 96.44 68 HIS A C 1
ATOM 545 O O . HIS A 1 68 ? 15.376 0.265 -25.138 1.00 96.44 68 HIS A O 1
ATOM 551 N N . TYR A 1 69 ? 13.692 -1.059 -25.821 1.00 96.44 69 TYR A N 1
ATOM 552 C CA . TYR A 1 69 ? 14.014 -0.942 -27.242 1.00 96.44 69 TYR A CA 1
ATOM 553 C C . TYR A 1 69 ? 13.824 0.486 -27.757 1.00 96.44 69 TYR A C 1
ATOM 555 O O . TYR A 1 69 ? 14.690 0.983 -28.479 1.00 96.44 69 TYR A O 1
ATOM 563 N N . SER A 1 70 ? 12.746 1.174 -27.358 1.00 95.81 70 SER A N 1
ATOM 564 C CA . SER A 1 70 ? 12.514 2.562 -27.768 1.00 95.81 70 SER A CA 1
ATOM 565 C C . SER A 1 70 ? 13.598 3.498 -27.238 1.00 95.81 70 SER A C 1
ATOM 567 O O . SER A 1 70 ? 14.094 4.337 -27.987 1.00 95.81 70 SER A O 1
ATOM 569 N N . GLN A 1 71 ? 14.011 3.328 -25.976 1.00 95.44 71 GLN A N 1
ATOM 570 C CA . GLN A 1 71 ? 15.086 4.135 -25.392 1.00 95.44 71 GLN A CA 1
ATOM 571 C C . GLN A 1 71 ? 16.430 3.876 -26.083 1.00 95.44 71 GLN A C 1
ATOM 573 O O . GLN A 1 71 ? 17.106 4.827 -26.465 1.00 95.44 71 GLN A O 1
ATOM 578 N N . GLN A 1 72 ? 16.797 2.611 -26.332 1.00 95.50 72 GLN A N 1
ATOM 579 C CA . GLN A 1 72 ? 18.036 2.297 -27.058 1.00 95.50 72 GLN A CA 1
ATOM 580 C C . GLN A 1 72 ? 18.047 2.871 -28.476 1.00 95.50 72 GLN A C 1
ATOM 582 O O . GLN A 1 72 ? 19.072 3.395 -28.914 1.00 95.50 72 GLN A O 1
ATOM 587 N N . MET A 1 73 ? 16.927 2.780 -29.198 1.00 94.56 73 MET A N 1
ATOM 588 C CA . MET A 1 73 ? 16.832 3.329 -30.548 1.00 94.56 73 MET A CA 1
ATOM 589 C C . MET A 1 73 ? 16.991 4.851 -30.536 1.00 94.56 73 MET A C 1
ATOM 591 O O . MET A 1 73 ? 17.779 5.383 -31.314 1.00 94.56 73 MET A O 1
ATOM 595 N N . ALA A 1 74 ? 16.306 5.540 -29.618 1.00 93.94 74 ALA A N 1
ATOM 596 C CA . ALA A 1 74 ? 16.422 6.987 -29.459 1.00 93.94 74 ALA A CA 1
ATOM 597 C C . ALA A 1 74 ? 17.867 7.412 -29.150 1.00 93.94 74 ALA A C 1
ATOM 599 O O . ALA A 1 74 ? 18.394 8.310 -29.803 1.00 93.94 74 ALA A O 1
ATOM 600 N N . SER A 1 75 ? 18.546 6.721 -28.225 1.00 94.38 75 SER A N 1
ATOM 601 C CA . SER A 1 75 ? 19.957 6.989 -27.920 1.00 94.38 75 SER A CA 1
ATOM 602 C C . SER A 1 75 ? 20.878 6.744 -29.118 1.00 94.38 75 SER A C 1
ATOM 604 O O . SER A 1 75 ? 21.810 7.511 -29.344 1.00 94.38 75 SER A O 1
ATOM 606 N N . ARG A 1 76 ? 20.627 5.693 -29.908 1.00 92.50 76 ARG A N 1
ATOM 607 C CA . ARG A 1 76 ? 21.449 5.368 -31.081 1.00 92.50 76 ARG A CA 1
ATOM 608 C C . ARG A 1 76 ? 21.279 6.381 -32.208 1.00 92.50 76 ARG A C 1
ATOM 610 O O . ARG A 1 76 ? 22.267 6.726 -32.844 1.00 92.50 76 ARG A O 1
ATOM 617 N N . LEU A 1 77 ? 20.055 6.850 -32.448 1.00 92.12 77 LEU A N 1
ATOM 618 C CA . LEU A 1 77 ? 19.781 7.892 -33.438 1.00 92.12 77 LEU A CA 1
ATOM 619 C C . LEU A 1 77 ? 20.467 9.205 -33.053 1.00 92.12 77 LEU A C 1
ATOM 621 O O . LEU A 1 77 ? 21.199 9.750 -33.871 1.00 92.12 77 LEU A O 1
ATOM 625 N N . ALA A 1 78 ? 20.333 9.632 -31.794 1.00 92.06 78 ALA A N 1
ATOM 626 C CA . ALA A 1 78 ? 20.999 10.835 -31.295 1.00 92.06 78 ALA A CA 1
ATOM 627 C C . ALA A 1 78 ? 22.530 10.769 -31.460 1.00 92.06 78 ALA A C 1
ATOM 629 O O . ALA A 1 78 ? 23.155 11.737 -31.883 1.00 92.06 78 ALA A O 1
ATOM 630 N N . HIS A 1 79 ? 23.139 9.608 -31.193 1.00 91.31 79 HIS A N 1
ATOM 631 C CA . HIS A 1 79 ? 24.580 9.426 -31.377 1.00 91.31 79 HIS A CA 1
ATOM 632 C C . HIS A 1 79 ? 25.017 9.485 -32.852 1.00 91.31 79 HIS A C 1
ATOM 634 O O . HIS A 1 79 ? 26.081 10.012 -33.165 1.00 91.31 79 HIS A O 1
ATOM 640 N N . LEU A 1 80 ? 24.210 8.947 -33.772 1.00 92.25 80 LEU A N 1
ATOM 641 C CA . LEU A 1 80 ? 24.507 9.007 -35.207 1.00 92.25 80 LEU A CA 1
ATOM 642 C C . LEU A 1 80 ? 24.366 10.427 -35.770 1.00 92.25 80 LEU A C 1
ATOM 644 O O . LEU A 1 80 ? 25.142 10.795 -36.647 1.00 92.25 80 LEU A O 1
ATOM 648 N N . GLU A 1 81 ? 23.414 11.217 -35.268 1.00 90.19 81 GLU A N 1
ATOM 649 C CA . GLU A 1 81 ? 23.265 12.634 -35.628 1.00 90.19 81 GLU A CA 1
ATOM 650 C C . GLU A 1 81 ? 24.471 13.466 -35.172 1.00 90.19 81 GLU A C 1
ATOM 652 O O . GLU A 1 81 ? 24.957 14.299 -35.932 1.00 90.19 81 GLU A O 1
ATOM 657 N N . GLU A 1 82 ? 25.005 13.197 -33.977 1.00 87.44 82 GLU A N 1
ATOM 658 C CA . GLU A 1 82 ? 26.201 13.872 -33.453 1.00 87.44 82 GLU A CA 1
ATOM 659 C C . GLU A 1 82 ? 27.460 13.566 -34.281 1.00 87.44 82 GLU A C 1
ATOM 661 O O . GLU A 1 82 ? 28.255 14.461 -34.540 1.00 87.44 82 GLU A O 1
ATOM 666 N N . LEU A 1 83 ? 27.627 12.322 -34.749 1.00 87.88 83 LEU A N 1
ATOM 667 C CA . LEU A 1 83 ? 28.751 11.930 -35.614 1.00 87.88 83 LEU A CA 1
ATOM 668 C C . LEU A 1 83 ? 28.647 12.469 -37.050 1.00 87.88 83 LEU A C 1
ATOM 670 O O . LEU A 1 83 ? 29.642 12.460 -37.776 1.00 87.88 83 LEU A O 1
ATOM 674 N N . ALA A 1 84 ? 27.447 12.857 -37.485 1.00 81.75 84 ALA A N 1
ATOM 675 C CA . ALA A 1 84 ? 27.192 13.398 -38.818 1.00 81.75 84 ALA A CA 1
ATOM 676 C C . ALA A 1 84 ? 27.310 14.935 -38.885 1.00 81.75 84 ALA A C 1
ATOM 678 O O . ALA A 1 84 ? 27.218 15.490 -39.984 1.00 81.75 84 ALA A O 1
ATOM 679 N N . SER A 1 85 ? 27.499 15.601 -37.738 1.00 71.56 85 SER A N 1
ATOM 680 C CA . SER A 1 85 ? 27.757 17.042 -37.606 1.00 71.56 85 SER A CA 1
ATOM 681 C C . SER A 1 85 ? 29.247 17.357 -37.491 1.00 71.56 85 SER A C 1
ATOM 683 O O . SER A 1 85 ? 29.566 18.542 -37.747 1.00 71.56 85 SER A O 1
#

Mean predicted aligned error: 6.35 Å

pLDDT: mean 93.06, std 5.15, range [71.56, 97.75]

Solvent-accessible surface area (backbone atoms only — not comparable to full-atom values): 5297 Å² total; per-residue (Å²): 121,71,76,45,65,56,59,86,95,40,66,69,44,48,53,51,46,52,53,40,41,75,73,71,36,54,68,45,86,60,96,49,80,88,44,41,66,60,53,51,50,56,71,69,50,91,59,77,84,86,76,86,82,73,93,49,66,68,62,52,52,51,51,54,50,54,52,53,53,51,52,53,51,53,54,52,52,56,54,53,54,61,76,74,108